Protein AF-A0A968I1Z3-F1 (afdb_monomer)

pLDDT: mean 73.49, std 15.62, range [44.22, 91.19]

Foldseek 3Di:
DDDDDDPPPPPPPPP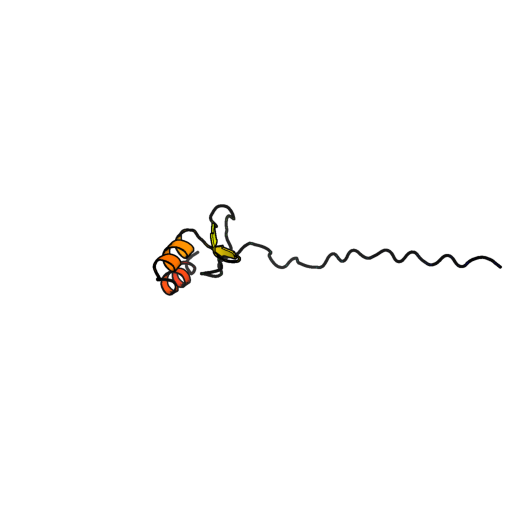PPPPPPPQFAAPQQRDGDPDPVQWDDDPPGIHGPVCNVCVVVVNSVVSNVVPPDD

Mean predicted aligned error: 13.45 Å

Radius of gyration: 22.52 Å; Cα contacts (8 Å, |Δi|>4): 68; chains: 1; bounding box: 21×20×78 Å

Solvent-accessible surface area (backbone atoms only — not comparable to full-atom values): 4525 Å² total; per-residue (Å²): 141,80,87,81,79,73,80,80,75,72,77,71,76,76,74,67,84,70,86,58,81,84,62,59,42,20,76,65,40,65,40,66,52,92,48,75,84,61,45,40,85,43,93,97,46,32,18,37,62,65,35,50,52,28,41,74,71,70,37,47,69,60,26,35,62,69,54,74,78,128

Sequence (70 aa):
MAPRRRPRRKRLIQHSSLSRSNRPRCIVCEEIFDSPSLSIRFGKGRAHLLCAGLVKAGLRELARTSGAGS

Structure (mmCIF, N/CA/C/O backbone):
data_AF-A0A968I1Z3-F1
#
_entry.id   AF-A0A968I1Z3-F1
#
loop_
_atom_site.group_PDB
_atom_site.id
_atom_site.type_symbol
_atom_site.label_atom_id
_atom_site.label_alt_id
_atom_site.label_comp_id
_atom_site.label_asym_id
_atom_site.label_entity_id
_atom_site.label_seq_id
_atom_site.pdbx_PDB_ins_code
_atom_site.Cartn_x
_atom_site.Cartn_y
_atom_site.Cartn_z
_atom_site.occupancy
_atom_site.B_iso_or_equiv
_atom_site.auth_seq_id
_atom_site.auth_comp_id
_atom_site.auth_asym_id
_atom_site.auth_atom_id
_atom_site.pdbx_PDB_model_num
ATOM 1 N N . MET A 1 1 ? -0.194 13.316 67.308 1.00 44.44 1 MET A N 1
ATOM 2 C CA . MET A 1 1 ? 0.417 13.221 65.960 1.00 44.44 1 MET A CA 1
ATOM 3 C C . MET A 1 1 ? -0.405 12.248 65.121 1.00 44.44 1 MET A C 1
ATOM 5 O O . MET A 1 1 ? -0.432 11.075 65.453 1.00 44.44 1 MET A O 1
ATOM 9 N N . ALA A 1 2 ? -1.122 12.720 64.096 1.00 54.34 2 ALA A N 1
ATOM 10 C CA . ALA A 1 2 ? -1.954 11.878 63.225 1.00 54.34 2 ALA A CA 1
ATOM 11 C C . ALA A 1 2 ? -1.341 11.809 61.810 1.00 54.34 2 ALA A C 1
ATOM 13 O O . ALA A 1 2 ? -0.911 12.850 61.300 1.00 54.34 2 ALA A O 1
ATOM 14 N N . PRO A 1 3 ? -1.266 10.633 61.156 1.00 53.62 3 PRO A N 1
ATOM 15 C CA . PRO A 1 3 ? -0.638 10.526 59.846 1.00 53.62 3 PRO A CA 1
ATOM 16 C C . PRO A 1 3 ? -1.523 11.149 58.759 1.00 53.62 3 PRO A C 1
ATOM 18 O O . PRO A 1 3 ? -2.689 10.796 58.574 1.00 53.62 3 PRO A O 1
ATOM 21 N N . ARG A 1 4 ? -0.933 12.092 58.017 1.00 58.59 4 ARG A N 1
ATOM 22 C CA . ARG A 1 4 ? -1.540 12.788 56.878 1.00 58.59 4 ARG A CA 1
ATOM 23 C C . ARG A 1 4 ? -1.847 11.779 55.766 1.00 58.59 4 ARG A C 1
ATOM 25 O O . ARG A 1 4 ? -0.941 11.298 55.085 1.00 58.59 4 ARG A O 1
ATOM 32 N N . ARG A 1 5 ? -3.131 11.459 55.570 1.00 55.78 5 ARG A N 1
ATOM 33 C CA . ARG A 1 5 ? -3.610 10.654 54.437 1.00 55.78 5 ARG A CA 1
ATOM 34 C C . ARG A 1 5 ? -3.315 11.407 53.138 1.00 55.78 5 ARG A C 1
ATOM 36 O O . ARG A 1 5 ? -3.906 12.448 52.870 1.00 5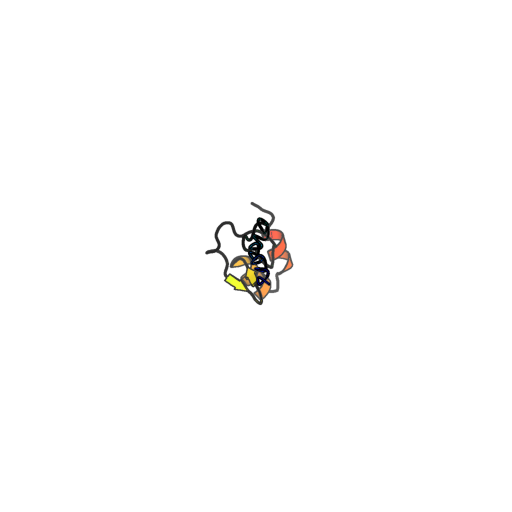5.78 5 ARG A O 1
ATOM 43 N N . ARG A 1 6 ? -2.381 10.888 52.336 1.00 62.34 6 ARG A N 1
ATOM 44 C CA . ARG A 1 6 ? -2.088 11.405 50.991 1.00 62.34 6 ARG A CA 1
ATOM 45 C C . ARG A 1 6 ? -3.353 11.276 50.133 1.00 62.34 6 ARG A C 1
ATOM 47 O O . ARG A 1 6 ? -3.898 10.172 50.066 1.00 62.34 6 ARG A O 1
ATOM 54 N N . PRO A 1 7 ? -3.827 12.337 49.458 1.00 56.69 7 PRO A N 1
ATOM 55 C CA . PRO A 1 7 ? -4.919 12.188 48.514 1.00 56.69 7 PRO A CA 1
ATOM 56 C C . PRO A 1 7 ? -4.454 11.254 47.395 1.00 56.69 7 PRO A C 1
ATOM 58 O O . PRO A 1 7 ? -3.492 11.527 46.673 1.00 56.69 7 PRO A O 1
ATOM 61 N N . ARG A 1 8 ? -5.120 10.100 47.306 1.00 55.53 8 ARG A N 1
ATOM 62 C CA . ARG A 1 8 ? -4.959 9.098 46.254 1.00 55.53 8 ARG A CA 1
ATOM 63 C C . ARG A 1 8 ? -5.266 9.791 44.933 1.00 55.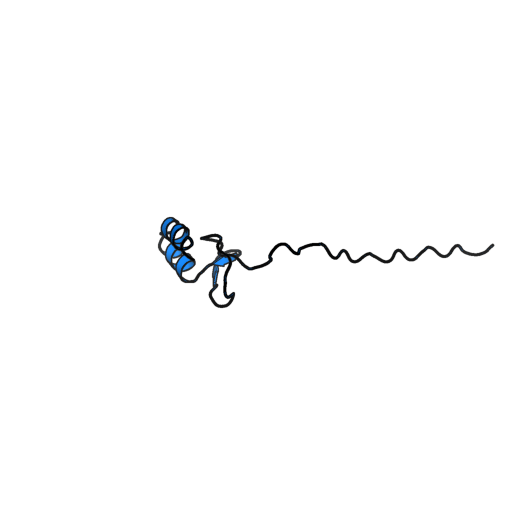53 8 ARG A C 1
ATOM 65 O O . ARG A 1 8 ? -6.428 9.964 44.577 1.00 55.53 8 ARG A O 1
ATOM 72 N N . ARG A 1 9 ? -4.209 10.237 44.251 1.00 54.03 9 ARG A N 1
ATOM 73 C CA . ARG A 1 9 ? -4.233 10.843 42.920 1.00 54.03 9 ARG A CA 1
ATOM 74 C C . ARG A 1 9 ? -4.924 9.840 41.999 1.00 54.03 9 ARG A C 1
ATOM 76 O O . ARG A 1 9 ? -4.302 8.882 41.542 1.00 54.03 9 ARG A O 1
ATOM 83 N N . LYS A 1 10 ? -6.239 9.994 41.814 1.00 55.56 10 LYS A N 1
ATOM 84 C CA . LYS A 1 10 ?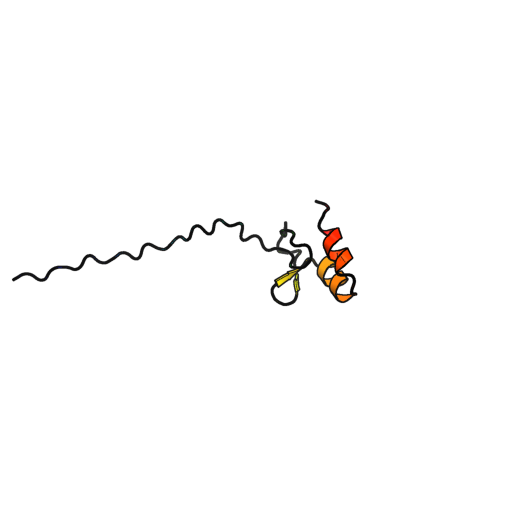 -6.993 9.256 40.806 1.00 55.56 10 LYS A CA 1
ATOM 85 C C . LYS A 1 10 ? -6.289 9.589 39.499 1.00 55.56 10 LYS A C 1
ATOM 87 O O . LYS A 1 10 ? -6.274 10.751 39.099 1.00 55.56 10 LYS A O 1
ATOM 92 N N . ARG A 1 11 ? -5.604 8.604 38.904 1.00 57.31 11 ARG A N 1
ATOM 93 C CA . ARG A 1 11 ? -5.131 8.704 37.525 1.00 57.31 11 ARG A CA 1
ATOM 94 C C . ARG A 1 11 ? -6.380 9.038 36.728 1.00 57.31 11 ARG A C 1
ATOM 96 O O . ARG A 1 11 ? -7.232 8.174 36.554 1.00 57.31 11 ARG A O 1
ATOM 103 N N . LEU A 1 12 ? -6.513 10.303 36.334 1.00 57.00 12 LEU A N 1
ATOM 104 C CA . LEU A 1 12 ? -7.387 10.657 35.240 1.00 57.00 12 LEU A CA 1
ATOM 105 C C . LEU A 1 12 ? -6.916 9.770 34.101 1.00 57.00 12 LEU A C 1
ATOM 107 O O . LEU A 1 12 ? -5.814 9.946 33.580 1.00 57.00 12 LEU A O 1
ATOM 111 N N . ILE A 1 13 ? -7.733 8.779 33.770 1.00 59.56 13 ILE A N 1
ATOM 112 C CA . ILE A 1 13 ? -7.745 8.191 32.448 1.00 59.56 13 ILE A CA 1
ATOM 113 C C . ILE A 1 13 ? -8.118 9.384 31.563 1.00 59.56 13 ILE A C 1
ATOM 115 O O . ILE A 1 13 ? -9.288 9.701 31.403 1.00 59.56 13 ILE A O 1
ATOM 119 N N . GLN A 1 14 ? -7.138 10.207 31.178 1.00 56.97 14 GLN A N 1
ATOM 120 C CA . GLN A 1 14 ? -6.441 9.980 29.926 1.00 56.97 14 GLN A CA 1
ATOM 121 C C . GLN A 1 14 ? -7.345 9.449 28.815 1.00 56.97 14 GLN A C 1
ATOM 123 O O . GLN A 1 14 ? -6.866 8.637 28.035 1.00 56.97 14 GLN A O 1
ATOM 128 N N . HIS A 1 15 ? -8.634 9.801 28.767 1.00 51.28 15 HIS A N 1
ATOM 129 C CA . HIS A 1 15 ? -9.451 9.674 27.571 1.00 51.28 15 HIS A CA 1
ATOM 130 C C . HIS A 1 15 ? -8.891 10.719 26.621 1.00 51.28 15 HIS A C 1
ATOM 132 O O . HIS A 1 15 ? -9.437 11.806 26.442 1.00 51.28 15 HIS A O 1
ATOM 138 N N . SER A 1 16 ? -7.707 10.392 26.101 1.00 47.97 16 SER A N 1
ATOM 139 C CA . SER A 1 16 ? -7.096 11.022 24.962 1.00 47.97 16 SER A CA 1
ATOM 140 C C . SER A 1 16 ? -8.208 11.133 23.945 1.00 47.97 16 SER A C 1
ATOM 142 O O . SER A 1 16 ? -8.786 10.131 23.520 1.00 47.97 16 SER A O 1
ATOM 144 N N . SER A 1 17 ? -8.539 12.371 23.635 1.00 51.53 17 SER A N 1
ATOM 145 C CA . SER A 1 17 ? -9.448 12.836 22.607 1.00 51.53 17 SER A CA 1
ATOM 146 C C . SER A 1 17 ? -8.966 12.398 21.217 1.00 51.53 17 SER A C 1
ATOM 148 O O . SER A 1 17 ? -8.762 13.203 20.318 1.00 51.53 17 SER A O 1
ATOM 150 N N . LEU A 1 18 ? -8.796 11.093 21.008 1.00 57.16 18 LEU A N 1
ATOM 151 C CA . LEU A 1 18 ? -8.527 10.467 19.720 1.00 57.16 18 LEU A CA 1
ATOM 152 C C . LEU A 1 18 ? -9.852 10.110 19.043 1.00 57.16 18 LEU A C 1
ATOM 154 O O . LEU A 1 18 ? -10.005 9.049 18.449 1.00 57.16 18 LEU A O 1
ATOM 158 N N . SER A 1 19 ? -10.797 11.051 19.056 1.00 50.12 19 SER A N 1
ATOM 159 C CA . SER A 1 19 ? -11.795 11.144 17.991 1.00 50.12 19 SER A CA 1
ATOM 160 C C . SER A 1 19 ? -11.121 11.778 16.767 1.00 50.12 19 SER A C 1
ATOM 162 O O . SER A 1 19 ? -11.464 12.863 16.310 1.00 50.12 19 SER A O 1
ATOM 164 N N . ARG A 1 20 ? -10.056 11.136 16.281 1.00 54.59 20 ARG A N 1
ATOM 165 C CA . ARG A 1 20 ? -9.412 11.442 15.005 1.00 54.59 20 ARG A CA 1
ATOM 166 C C . ARG A 1 20 ? -9.682 10.217 14.158 1.00 54.59 20 ARG A C 1
ATOM 168 O O . ARG A 1 20 ? -8.957 9.242 14.289 1.00 54.59 20 ARG A O 1
ATOM 175 N N . SER A 1 21 ? -10.794 10.239 13.422 1.00 57.03 21 SER A N 1
ATOM 176 C CA . SER A 1 21 ? -11.266 9.230 12.465 1.00 57.03 21 SER A CA 1
ATOM 177 C C . SER A 1 21 ? -10.277 8.085 12.224 1.00 57.03 21 SER A C 1
ATOM 179 O O . SER A 1 21 ? -9.538 8.100 11.242 1.00 57.03 21 SER A O 1
ATOM 181 N N . ASN A 1 22 ? -10.269 7.080 13.108 1.00 64.69 22 ASN A N 1
ATOM 182 C CA . ASN A 1 22 ? -9.377 5.917 13.028 1.00 64.69 22 ASN A CA 1
ATOM 183 C C . ASN A 1 22 ? -9.876 4.923 11.964 1.00 64.69 22 ASN A C 1
ATOM 185 O O . ASN A 1 22 ? -9.792 3.705 12.125 1.00 64.69 22 ASN A O 1
ATOM 189 N N . ARG A 1 23 ? -10.496 5.451 10.902 1.00 72.25 23 ARG A N 1
ATOM 190 C CA . ARG A 1 23 ? -10.975 4.654 9.789 1.00 72.25 23 ARG A CA 1
ATOM 191 C C . ARG A 1 23 ? -9.741 4.218 9.003 1.00 72.25 23 ARG A C 1
ATOM 193 O O . ARG A 1 23 ? -8.924 5.076 8.654 1.00 72.25 23 ARG A O 1
ATOM 200 N N . PRO A 1 24 ? -9.563 2.911 8.773 1.00 77.81 24 PRO A N 1
ATOM 201 C CA . PRO A 1 24 ? -8.406 2.419 8.048 1.00 77.81 24 PRO A CA 1
ATOM 202 C C . PRO A 1 24 ? -8.390 3.045 6.645 1.00 77.81 24 PRO A C 1
ATOM 204 O O . PRO A 1 24 ? -9.444 3.255 6.044 1.00 77.81 24 PRO A O 1
ATOM 207 N N . ARG A 1 25 ? -7.194 3.366 6.147 1.00 87.06 25 ARG A N 1
ATOM 208 C CA . ARG A 1 25 ? -6.991 3.986 4.833 1.00 87.06 25 ARG A CA 1
ATOM 209 C C . ARG A 1 25 ? -6.104 3.134 3.946 1.00 87.06 25 ARG A C 1
ATOM 211 O O . ARG A 1 25 ? -5.239 2.405 4.445 1.00 87.06 25 ARG A O 1
ATOM 218 N N . CYS A 1 26 ? -6.307 3.252 2.643 1.00 88.00 26 CYS A N 1
ATOM 219 C CA . CYS A 1 26 ? -5.455 2.648 1.640 1.00 88.00 26 CYS A CA 1
ATOM 220 C C . CYS A 1 26 ? -4.094 3.350 1.630 1.00 88.00 26 CYS A C 1
ATOM 222 O O . CYS A 1 26 ? -4.016 4.545 1.393 1.00 88.00 26 CYS A O 1
ATOM 224 N N . ILE A 1 27 ? -2.994 2.625 1.828 1.00 89.44 27 ILE A N 1
ATOM 225 C CA . ILE A 1 27 ? -1.645 3.221 1.796 1.00 89.44 27 ILE A CA 1
ATOM 226 C C . ILE A 1 27 ? -1.183 3.632 0.390 1.00 89.44 27 ILE A C 1
ATOM 228 O O . ILE A 1 27 ? -0.075 4.139 0.231 1.00 89.44 27 ILE A O 1
ATOM 232 N N . VAL A 1 28 ? -1.989 3.340 -0.634 1.00 88.88 28 VAL A N 1
ATOM 233 C CA . VAL A 1 28 ? -1.672 3.629 -2.033 1.00 88.88 28 VAL A CA 1
ATOM 234 C C . VAL A 1 28 ? -2.400 4.884 -2.500 1.00 88.88 28 VAL A C 1
ATOM 236 O O . VAL A 1 28 ? -1.725 5.822 -2.899 1.00 88.88 28 VAL A O 1
ATOM 239 N N . CYS A 1 29 ? -3.735 4.910 -2.429 1.00 87.44 29 CYS A N 1
ATOM 240 C CA . CYS A 1 29 ? -4.561 6.054 -2.838 1.00 87.44 29 CYS A CA 1
ATOM 241 C C . CYS A 1 29 ? -5.006 6.957 -1.675 1.00 87.44 29 CYS A C 1
ATOM 243 O O . CYS A 1 29 ? -5.697 7.936 -1.905 1.00 87.44 29 CYS A O 1
ATOM 245 N N . GLU A 1 30 ? -4.637 6.633 -0.432 1.00 86.31 30 GLU A N 1
ATOM 246 C CA . GLU A 1 30 ? -4.939 7.408 0.788 1.00 86.31 30 GLU A CA 1
ATOM 247 C C . GLU A 1 30 ? -6.428 7.545 1.144 1.00 86.31 30 GLU A C 1
ATOM 249 O O . GLU A 1 30 ? -6.769 8.109 2.188 1.00 86.31 30 GLU A O 1
ATOM 254 N N . GLU A 1 31 ? -7.311 6.942 0.352 1.00 85.31 31 GLU A N 1
ATOM 255 C CA . GLU A 1 31 ? -8.740 6.869 0.625 1.00 85.31 31 GLU A CA 1
ATOM 256 C C . GLU A 1 31 ? -9.064 6.059 1.873 1.00 85.31 31 GLU A C 1
ATOM 258 O O . GLU A 1 31 ? -8.373 5.107 2.251 1.00 85.31 31 GLU A O 1
ATOM 263 N N . ILE A 1 32 ? -10.171 6.432 2.502 1.00 85.00 32 ILE A N 1
ATOM 264 C CA . ILE A 1 32 ? -10.739 5.706 3.626 1.00 85.00 32 ILE A CA 1
ATOM 265 C C . ILE A 1 32 ? -11.485 4.489 3.088 1.00 85.00 32 ILE A C 1
ATOM 267 O O . ILE A 1 32 ? -12.294 4.618 2.178 1.00 85.00 32 ILE A O 1
ATOM 271 N N . PHE A 1 33 ? -11.268 3.318 3.686 1.00 82.19 33 PHE A N 1
ATOM 272 C CA . PHE A 1 33 ? -12.091 2.162 3.348 1.00 82.19 33 PHE A CA 1
ATOM 273 C C . PHE A 1 33 ? -13.523 2.403 3.829 1.00 82.19 33 PHE A C 1
ATOM 275 O O . PHE A 1 33 ? -13.747 2.560 5.032 1.00 82.19 33 PHE A O 1
ATOM 282 N N . ASP A 1 34 ? -14.477 2.381 2.901 1.00 75.19 34 ASP A N 1
ATOM 283 C CA . ASP A 1 34 ? -15.904 2.348 3.230 1.00 75.19 34 ASP A CA 1
ATOM 284 C C . ASP A 1 34 ? -16.238 1.073 4.024 1.00 75.19 34 ASP A C 1
ATOM 286 O O . ASP A 1 34 ? -16.873 1.107 5.076 1.00 75.19 34 ASP A O 1
ATOM 290 N N . SER A 1 35 ? -15.651 -0.048 3.591 1.00 73.06 35 SER A N 1
ATOM 291 C CA . SER A 1 35 ? -15.753 -1.346 4.249 1.00 73.06 35 SER A CA 1
ATOM 292 C C . SER A 1 35 ? -14.364 -1.956 4.490 1.00 73.06 35 SER A C 1
ATOM 294 O O . SER A 1 35 ? -13.627 -2.212 3.534 1.00 73.06 35 SER A O 1
ATOM 296 N N . PRO A 1 36 ? -13.975 -2.262 5.746 1.00 68.50 36 PRO A N 1
ATOM 297 C CA . PRO A 1 36 ? -12.653 -2.819 6.054 1.00 68.50 36 PRO A CA 1
ATOM 298 C C . PRO A 1 36 ? -12.418 -4.214 5.448 1.00 68.50 36 PRO A C 1
ATOM 300 O O . PRO A 1 36 ? -11.264 -4.626 5.310 1.00 68.50 36 PRO A O 1
ATOM 303 N N . SER A 1 37 ? -13.485 -4.924 5.065 1.00 75.56 37 SER A N 1
ATOM 304 C CA . SER A 1 37 ? -13.447 -6.207 4.352 1.00 75.56 37 SER A CA 1
ATOM 305 C C . SER A 1 37 ? -12.882 -6.101 2.931 1.00 75.56 37 SER A C 1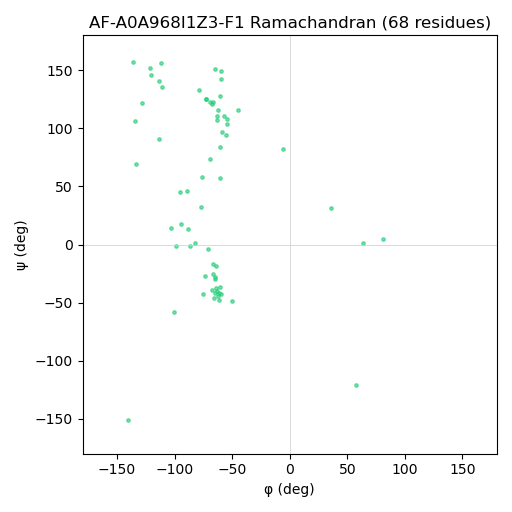
ATOM 307 O O . SER A 1 37 ? -12.318 -7.073 2.440 1.00 75.56 37 SER A O 1
ATOM 309 N N . LEU A 1 38 ? -12.959 -4.929 2.291 1.00 74.06 38 LEU A N 1
ATOM 310 C CA . LEU A 1 38 ? -12.448 -4.689 0.931 1.00 74.06 38 LEU A CA 1
ATOM 311 C C . LEU A 1 38 ? -10.969 -4.257 0.909 1.00 74.06 38 LEU A C 1
ATOM 313 O O . LEU A 1 38 ? -10.451 -3.789 -0.108 1.00 74.06 38 LEU A O 1
ATOM 317 N N . SER A 1 39 ? -10.274 -4.421 2.038 1.00 86.88 39 SER A N 1
ATOM 318 C CA . SER A 1 39 ? -8.859 -4.098 2.190 1.00 86.88 39 SER A CA 1
ATOM 319 C C . SER A 1 39 ? -8.021 -5.353 2.412 1.00 86.88 39 SER A C 1
ATOM 321 O O . SER A 1 39 ? -8.393 -6.244 3.176 1.00 86.88 39 SER A O 1
ATOM 323 N N . ILE A 1 40 ? -6.841 -5.400 1.799 1.00 89.00 40 ILE A N 1
ATOM 324 C CA . ILE A 1 40 ? -5.845 -6.439 2.056 1.00 89.00 40 ILE A CA 1
ATOM 325 C C . ILE A 1 40 ? -4.630 -5.866 2.762 1.00 89.00 40 ILE A C 1
ATOM 327 O O . ILE A 1 40 ? -4.327 -4.675 2.670 1.00 89.00 40 ILE A O 1
ATOM 331 N N . ARG A 1 41 ? -3.901 -6.733 3.465 1.00 89.19 41 ARG A N 1
ATOM 332 C CA . ARG A 1 41 ? -2.616 -6.368 4.053 1.00 89.19 41 ARG A CA 1
ATOM 333 C C . ARG A 1 41 ? -1.614 -6.105 2.930 1.00 89.19 41 ARG A C 1
ATOM 335 O O . ARG A 1 41 ? -1.359 -6.978 2.106 1.00 89.19 41 ARG A O 1
ATOM 342 N N . PHE A 1 42 ? -1.042 -4.909 2.923 1.00 88.81 42 PHE A N 1
ATOM 343 C CA . PHE A 1 42 ? -0.083 -4.475 1.916 1.00 88.81 42 PHE A CA 1
ATOM 344 C C . PHE A 1 42 ? 1.097 -3.796 2.619 1.00 88.81 42 PHE A C 1
ATOM 346 O O . PHE A 1 42 ? 0.971 -2.704 3.175 1.00 88.81 42 PHE A O 1
ATOM 353 N N . GLY A 1 43 ? 2.241 -4.486 2.681 1.00 86.81 43 GLY A N 1
ATOM 354 C CA . GLY A 1 43 ? 3.420 -4.031 3.423 1.00 86.81 43 GLY A CA 1
ATOM 355 C C . GLY A 1 43 ? 3.134 -3.788 4.913 1.00 86.81 43 GLY A C 1
ATOM 356 O O . GLY A 1 43 ? 2.718 -4.695 5.638 1.00 86.81 43 GLY A O 1
ATOM 357 N N . LYS A 1 44 ? 3.368 -2.549 5.368 1.00 84.81 44 LYS A N 1
ATOM 358 C CA . LYS A 1 44 ? 3.131 -2.103 6.755 1.00 84.81 44 LYS A CA 1
ATOM 359 C C . LYS A 1 44 ? 1.695 -1.621 7.016 1.00 84.81 44 LYS A C 1
ATOM 361 O O . LYS A 1 44 ? 1.391 -1.257 8.147 1.00 84.81 44 LYS A O 1
ATOM 366 N N . GLY A 1 45 ? 0.823 -1.610 6.005 1.00 88.81 45 GLY A N 1
ATOM 367 C CA . GLY A 1 45 ? -0.544 -1.102 6.125 1.00 88.81 45 GLY A CA 1
ATOM 368 C C . GLY A 1 45 ? -1.573 -1.932 5.363 1.00 88.81 45 GLY A C 1
ATOM 369 O O . GLY A 1 45 ? -1.428 -3.147 5.199 1.00 88.81 45 GLY A O 1
ATOM 370 N N . ARG A 1 46 ? -2.644 -1.266 4.927 1.00 89.12 46 ARG A N 1
ATOM 371 C CA . ARG A 1 46 ? -3.736 -1.857 4.149 1.00 89.12 46 ARG A CA 1
ATOM 372 C C . ARG A 1 46 ? -3.869 -1.163 2.803 1.00 89.12 46 ARG A C 1
ATOM 374 O O . ARG A 1 46 ? -3.650 0.038 2.717 1.00 89.12 46 ARG A O 1
ATOM 381 N N . ALA A 1 47 ? -4.243 -1.900 1.769 1.00 90.06 47 ALA A N 1
ATOM 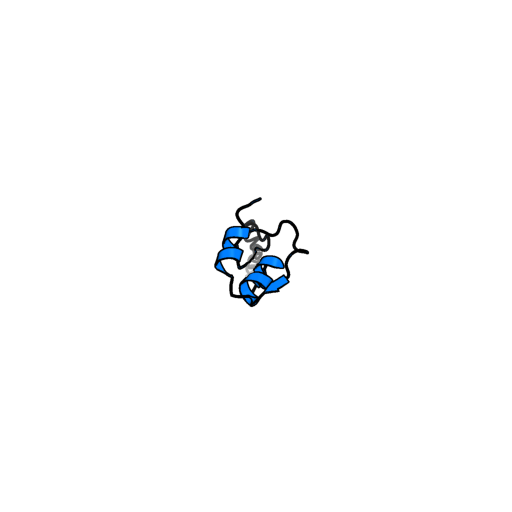382 C CA . ALA A 1 47 ? -4.544 -1.347 0.453 1.00 90.06 47 ALA A CA 1
ATOM 383 C C . ALA A 1 47 ? -5.818 -1.978 -0.111 1.00 90.06 47 ALA A C 1
ATOM 385 O O . ALA A 1 47 ? -6.174 -3.094 0.273 1.00 90.06 47 ALA A O 1
ATOM 386 N N . HIS A 1 48 ? -6.486 -1.289 -1.036 1.00 89.94 48 HIS A N 1
ATOM 387 C CA . HIS A 1 48 ? -7.515 -1.924 -1.858 1.00 89.94 48 HIS A CA 1
ATOM 388 C C . HIS A 1 48 ? -6.905 -3.085 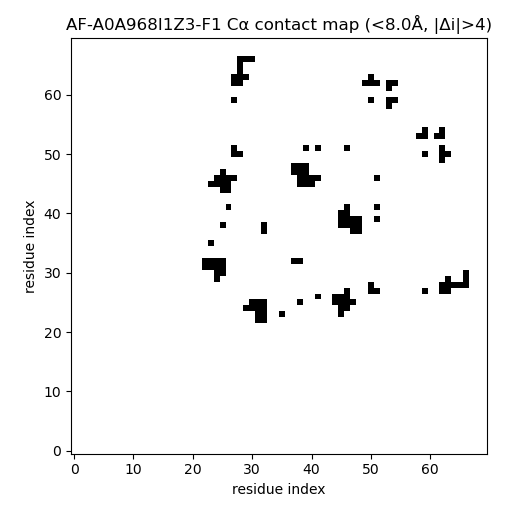-2.647 1.00 89.94 48 HIS A C 1
ATOM 390 O O . HIS A 1 48 ? -5.737 -3.024 -3.041 1.00 89.94 48 HIS A O 1
ATOM 396 N N . LEU A 1 49 ? -7.711 -4.113 -2.919 1.00 87.88 49 LEU A N 1
ATOM 397 C CA . LEU A 1 49 ? -7.323 -5.243 -3.771 1.00 87.88 49 L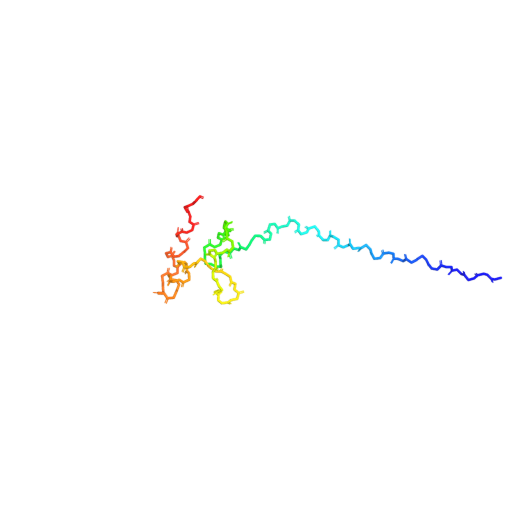EU A CA 1
ATOM 398 C C . LEU A 1 49 ? -6.729 -4.761 -5.105 1.00 87.88 49 LEU A C 1
ATOM 400 O O . LEU A 1 49 ? -5.631 -5.172 -5.483 1.00 87.88 49 LEU A O 1
ATOM 404 N N . LEU A 1 50 ? -7.417 -3.821 -5.763 1.00 87.88 50 LEU A N 1
ATOM 405 C CA . LEU A 1 50 ? -6.977 -3.232 -7.028 1.00 87.88 50 LEU A CA 1
ATOM 406 C C . LEU A 1 50 ? -5.697 -2.406 -6.864 1.00 87.88 50 LEU A C 1
ATOM 408 O O . LEU A 1 50 ? -4.752 -2.600 -7.622 1.00 87.88 50 LEU A O 1
ATOM 412 N N . CYS A 1 51 ? -5.613 -1.545 -5.843 1.00 89.81 51 CYS A N 1
ATOM 413 C CA . CYS A 1 51 ? -4.411 -0.746 -5.599 1.00 89.81 51 CYS A CA 1
ATOM 414 C C . CYS A 1 51 ? -3.173 -1.621 -5.357 1.00 89.81 51 CYS A C 1
ATOM 416 O O . CYS A 1 51 ? -2.102 -1.334 -5.886 1.00 89.81 51 CYS A O 1
ATOM 418 N N . ALA A 1 52 ? -3.307 -2.700 -4.583 1.00 89.50 52 ALA A N 1
ATOM 419 C CA . ALA A 1 52 ? -2.216 -3.636 -4.347 1.00 89.50 52 ALA A CA 1
ATOM 420 C C . ALA A 1 52 ? -1.794 -4.371 -5.630 1.00 89.50 52 ALA A C 1
ATOM 422 O O . ALA A 1 52 ? -0.596 -4.521 -5.880 1.00 89.50 52 ALA A O 1
ATOM 423 N N . GLY A 1 53 ? -2.761 -4.795 -6.453 1.00 90.50 53 GLY A N 1
ATOM 424 C CA . GLY A 1 53 ? -2.504 -5.423 -7.751 1.00 90.50 53 GLY A CA 1
ATOM 425 C C . GLY A 1 53 ? -1.771 -4.491 -8.717 1.00 90.50 53 GLY A C 1
ATOM 426 O O . GLY A 1 53 ? -0.744 -4.869 -9.277 1.00 90.50 53 GLY A O 1
ATOM 427 N N . LEU A 1 54 ? -2.237 -3.246 -8.837 1.00 91.00 54 LEU A N 1
ATOM 428 C CA . LEU A 1 54 ? -1.619 -2.222 -9.681 1.00 91.00 54 LEU A CA 1
ATOM 429 C C . LEU A 1 54 ? -0.194 -1.894 -9.229 1.00 91.00 54 LEU A C 1
ATOM 431 O O . LEU A 1 54 ? 0.711 -1.849 -10.058 1.00 91.00 54 LEU A O 1
ATOM 435 N N . VAL A 1 55 ? 0.046 -1.740 -7.922 1.00 90.31 55 VAL A N 1
ATOM 436 C CA . VAL A 1 55 ? 1.410 -1.524 -7.412 1.00 90.31 55 VAL A CA 1
ATOM 437 C C . VAL A 1 55 ? 2.307 -2.727 -7.707 1.00 90.31 55 VAL A C 1
ATOM 439 O O . VAL A 1 55 ? 3.453 -2.534 -8.108 1.00 90.31 55 VAL A O 1
ATOM 442 N N . LYS A 1 56 ? 1.802 -3.960 -7.572 1.00 89.31 56 LYS A N 1
ATOM 443 C CA . LYS A 1 56 ? 2.566 -5.176 -7.900 1.00 89.31 56 LYS A CA 1
ATOM 444 C C . LYS A 1 56 ? 2.904 -5.275 -9.394 1.00 89.31 56 LYS A C 1
ATOM 446 O O . LYS A 1 56 ? 3.945 -5.822 -9.735 1.00 89.31 56 LYS A O 1
ATOM 451 N N . ALA A 1 57 ? 2.063 -4.712 -10.260 1.00 91.19 57 ALA A N 1
ATOM 452 C CA . ALA A 1 57 ? 2.299 -4.599 -11.698 1.00 91.19 57 ALA A CA 1
ATOM 453 C C . ALA A 1 57 ? 3.190 -3.399 -12.096 1.00 91.19 57 ALA A C 1
ATOM 455 O O . ALA A 1 57 ? 3.419 -3.183 -13.281 1.00 91.19 57 ALA A O 1
ATOM 456 N N . GLY A 1 58 ? 3.676 -2.597 -11.138 1.00 90.81 58 GLY A N 1
ATOM 457 C CA . GLY A 1 58 ? 4.470 -1.390 -11.412 1.00 90.81 58 GLY A CA 1
ATOM 458 C C . GLY A 1 58 ? 3.644 -0.151 -11.785 1.00 90.81 58 GLY A C 1
ATOM 459 O O . GLY A 1 58 ? 4.201 0.906 -12.064 1.00 90.81 58 GLY A O 1
ATOM 460 N N . LEU A 1 59 ? 2.315 -0.237 -11.728 1.00 89.44 59 LEU A N 1
ATOM 461 C CA . LEU A 1 59 ? 1.360 0.803 -12.123 1.00 89.44 59 LEU A CA 1
ATOM 462 C C . LEU A 1 59 ? 0.899 1.651 -10.923 1.00 89.44 59 LEU A C 1
ATOM 464 O O . LEU A 1 59 ? -0.289 1.923 -10.742 1.00 89.44 59 LEU A O 1
ATOM 468 N N . ARG A 1 60 ? 1.835 2.066 -10.061 1.00 83.88 60 ARG A N 1
ATOM 469 C CA . ARG A 1 60 ? 1.511 2.796 -8.819 1.00 83.88 60 ARG A CA 1
ATOM 470 C C . ARG A 1 60 ? 0.787 4.124 -9.067 1.00 83.88 60 ARG A C 1
ATOM 472 O O . ARG A 1 60 ? -0.093 4.474 -8.288 1.00 83.88 60 ARG A O 1
ATOM 479 N N . GLU A 1 61 ? 1.129 4.843 -10.133 1.00 84.81 61 GLU A N 1
ATOM 480 C CA . GLU A 1 61 ? 0.496 6.132 -10.446 1.00 84.81 61 GLU A CA 1
ATOM 481 C C . GLU A 1 61 ? -0.978 5.966 -10.832 1.00 84.81 61 GLU A C 1
ATOM 483 O O . GLU A 1 61 ? -1.825 6.712 -10.350 1.00 84.81 61 GLU A O 1
ATOM 488 N N . LEU A 1 62 ? -1.309 4.913 -11.584 1.00 82.50 62 LEU A N 1
ATOM 489 C CA . LEU A 1 62 ? -2.696 4.545 -11.895 1.00 82.50 62 LEU A CA 1
ATOM 490 C C . LEU A 1 62 ? -3.478 4.153 -10.636 1.00 82.50 62 LEU A C 1
ATOM 492 O O . LEU A 1 62 ? -4.650 4.490 -10.483 1.00 82.50 62 LEU A O 1
ATOM 496 N N . ALA A 1 63 ? -2.824 3.466 -9.696 1.00 83.50 63 ALA A N 1
ATOM 497 C CA . ALA A 1 63 ? -3.439 3.101 -8.425 1.00 83.50 63 ALA A CA 1
ATOM 498 C C . ALA A 1 63 ? -3.782 4.320 -7.557 1.00 83.50 63 ALA A C 1
ATOM 500 O O . ALA A 1 63 ? -4.713 4.238 -6.758 1.00 83.50 63 ALA A O 1
ATOM 501 N N . ARG A 1 64 ? -3.037 5.425 -7.701 1.00 80.31 64 ARG A N 1
ATOM 502 C CA . ARG A 1 64 ? -3.312 6.693 -7.012 1.00 80.31 64 ARG A CA 1
ATOM 503 C C . ARG A 1 64 ? -4.497 7.431 -7.623 1.00 80.31 64 ARG A C 1
ATOM 505 O O . ARG A 1 64 ? -5.340 7.914 -6.879 1.00 80.31 64 ARG A O 1
ATOM 512 N N . THR A 1 65 ? -4.590 7.484 -8.950 1.00 75.12 65 THR A N 1
ATOM 513 C CA . THR A 1 65 ? -5.686 8.184 -9.642 1.00 75.12 65 THR A CA 1
ATOM 514 C C . THR A 1 6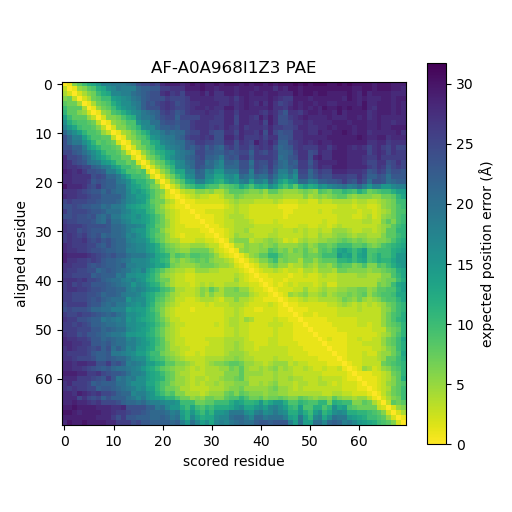5 ? -7.016 7.440 -9.565 1.00 75.12 65 THR A C 1
ATOM 516 O O . THR A 1 65 ? -8.070 8.067 -9.578 1.00 75.12 65 THR A O 1
ATOM 519 N N . SER A 1 66 ? -6.980 6.112 -9.428 1.00 64.06 66 SER A N 1
ATOM 520 C CA . SER A 1 66 ? -8.186 5.280 -9.310 1.00 64.06 66 SER A CA 1
ATOM 521 C C . SER A 1 66 ? -8.977 5.530 -8.020 1.00 64.06 66 SER A C 1
ATOM 523 O O . SER A 1 66 ? -10.136 5.140 -7.948 1.00 64.06 66 SER A O 1
ATOM 525 N N . GLY A 1 67 ? -8.367 6.173 -7.018 1.00 57.72 67 GLY A N 1
ATOM 526 C CA . GLY A 1 67 ? -9.023 6.544 -5.764 1.00 57.72 67 GLY A CA 1
ATOM 527 C C . GLY A 1 67 ? -9.594 7.962 -5.720 1.00 57.72 67 GLY A C 1
ATOM 528 O O . GLY A 1 67 ? -9.794 8.516 -4.648 1.00 57.72 67 GLY A O 1
ATOM 529 N N . ALA A 1 68 ? -9.775 8.603 -6.874 1.00 53.53 68 ALA A N 1
ATOM 530 C CA . ALA A 1 68 ? -10.313 9.962 -6.969 1.00 53.53 68 ALA A CA 1
ATOM 531 C C . ALA A 1 68 ? -11.787 10.000 -7.419 1.00 53.53 68 ALA A C 1
ATOM 533 O O . ALA A 1 68 ? -12.272 11.050 -7.832 1.00 53.53 68 ALA A O 1
ATOM 534 N N . GLY A 1 69 ? -12.491 8.864 -7.390 1.00 51.19 69 GLY A N 1
ATOM 535 C CA . GLY A 1 69 ? -13.837 8.732 -7.947 1.00 51.19 69 GLY A CA 1
ATOM 536 C C . GLY A 1 69 ? -14.801 8.020 -7.010 1.00 51.19 69 GLY A C 1
ATOM 537 O O . GLY A 1 69 ? -15.197 6.890 -7.288 1.00 51.19 69 GLY A O 1
ATOM 538 N N . SER A 1 70 ? -15.174 8.656 -5.901 1.00 44.22 70 SER A N 1
ATOM 539 C CA . SER A 1 70 ? -16.355 8.314 -5.093 1.00 44.22 70 SER A CA 1
ATOM 540 C C . SER A 1 70 ? -16.878 9.558 -4.389 1.00 44.22 70 SER A C 1
ATOM 542 O O . SER A 1 70 ? -16.050 10.277 -3.786 1.00 44.22 70 SER A O 1
#

Nearest PDB structures (foldseek):
  2das-assembly1_A  TM=4.514E-01  e=3.046E+00  Homo sapiens

Secondary structure (DSSP, 8-state):
-------------------S----BBTTT-PBPSSGGGEEEETTEEEEHHHHHHHHTT-HHHHHHTTS--